Protein AF-A0A1V5WUS9-F1 (afdb_monomer)

pLDDT: mean 89.83, std 10.03, range [51.62, 96.25]

Radius of gyration: 12.95 Å; Cα contacts (8 Å, |Δi|>4): 71; chains: 1; bounding box: 39×22×26 Å

Mean predicted aligned error: 4.69 Å

Secondary structure (DSSP, 8-state):
-EE-TTT--EE-SGGGBGGG-TT-SSBTTTB-TTSPBPPHHHHHHHHHHHHHHHHHHHHTT-

Sequence (62 aa):
MKYCIACGMPMTKKEDFAKGDENSDFCLFCVDEKGEVRSGEEIFEGGVNFFYESIRRRQDIS

Structure (mmCIF, N/CA/C/O backbone):
data_AF-A0A1V5WUS9-F1
#
_entry.id   AF-A0A1V5WUS9-F1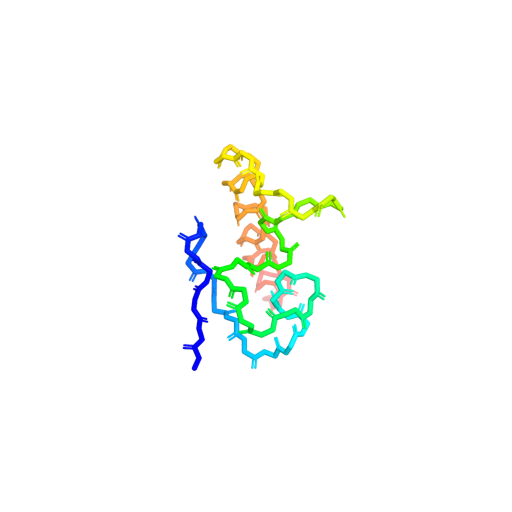
#
loop_
_atom_site.group_PDB
_atom_site.id
_atom_site.type_symbol
_atom_site.label_atom_id
_atom_site.label_alt_id
_atom_site.label_comp_id
_atom_site.label_asym_id
_atom_site.label_entity_id
_atom_site.label_seq_id
_atom_site.pdbx_PDB_ins_code
_atom_site.Cartn_x
_atom_site.Cartn_y
_atom_site.Cartn_z
_atom_site.occupancy
_atom_site.B_iso_or_equiv
_atom_site.auth_seq_id
_atom_site.auth_comp_id
_atom_site.auth_asym_id
_atom_site.auth_atom_id
_atom_site.pdbx_PDB_model_num
ATOM 1 N N . MET A 1 1 ? -8.594 -8.776 8.260 1.00 76.25 1 MET A N 1
ATOM 2 C CA . MET A 1 1 ? -7.373 -8.239 7.628 1.00 76.25 1 MET A CA 1
ATOM 3 C C . MET A 1 1 ? -7.635 -8.131 6.143 1.00 76.25 1 MET A C 1
ATOM 5 O O . MET A 1 1 ? -8.065 -9.121 5.561 1.00 76.25 1 MET A O 1
ATOM 9 N N . LYS A 1 2 ? -7.460 -6.940 5.571 1.00 94.00 2 LYS A N 1
ATOM 10 C CA . LYS A 1 2 ? -7.630 -6.704 4.134 1.00 94.00 2 LYS A CA 1
ATOM 11 C C . LYS A 1 2 ? -6.246 -6.639 3.491 1.00 94.00 2 LYS A C 1
ATOM 13 O O . LYS A 1 2 ? -5.274 -6.334 4.176 1.00 94.00 2 LYS A O 1
ATOM 18 N N . TYR A 1 3 ? -6.149 -6.945 2.207 1.00 9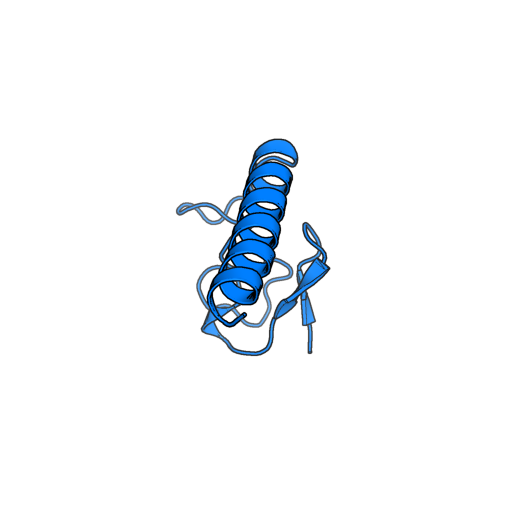6.19 3 TYR A N 1
ATOM 19 C CA . TYR A 1 3 ? -4.910 -6.805 1.447 1.00 96.19 3 TYR A CA 1
ATOM 20 C C . TYR A 1 3 ? -5.127 -5.775 0.349 1.00 96.19 3 TYR A C 1
ATOM 22 O O . TYR A 1 3 ? -6.204 -5.735 -0.243 1.00 96.19 3 TYR A O 1
ATOM 30 N N . CYS A 1 4 ? -4.122 -4.939 0.099 1.00 95.94 4 CYS A N 1
ATOM 31 C CA . CYS A 1 4 ? -4.160 -3.994 -1.010 1.00 95.94 4 CYS A CA 1
ATOM 32 C C . CYS A 1 4 ? -4.244 -4.766 -2.332 1.00 95.94 4 CYS A C 1
ATOM 34 O O . CYS A 1 4 ? -3.388 -5.613 -2.594 1.00 95.94 4 CYS A O 1
ATOM 36 N N . ILE A 1 5 ? -5.228 -4.456 -3.180 1.00 95.88 5 ILE A N 1
ATOM 37 C CA . ILE A 1 5 ? -5.417 -5.157 -4.462 1.00 95.88 5 ILE A CA 1
ATOM 38 C C . ILE A 1 5 ? -4.242 -4.911 -5.425 1.00 95.88 5 ILE A C 1
ATOM 40 O O . ILE A 1 5 ? -3.916 -5.788 -6.219 1.00 95.88 5 ILE A O 1
ATOM 44 N N . ALA A 1 6 ? -3.569 -3.759 -5.336 1.00 95.25 6 ALA A N 1
ATOM 45 C CA . ALA A 1 6 ? -2.486 -3.412 -6.257 1.00 95.25 6 ALA A CA 1
ATOM 46 C C . ALA A 1 6 ? -1.130 -4.052 -5.907 1.00 95.25 6 ALA A C 1
ATOM 48 O O . ALA A 1 6 ? -0.399 -4.460 -6.804 1.00 95.25 6 ALA A O 1
ATOM 49 N N . CYS A 1 7 ? -0.775 -4.136 -4.621 1.00 94.50 7 CYS A N 1
ATOM 50 C CA . CYS A 1 7 ? 0.559 -4.585 -4.193 1.00 94.50 7 CYS A CA 1
ATOM 51 C C . CYS A 1 7 ? 0.556 -5.799 -3.255 1.00 94.50 7 CYS A C 1
ATOM 53 O O . CYS A 1 7 ? 1.621 -6.271 -2.863 1.00 94.50 7 CYS A O 1
ATOM 55 N N . GLY A 1 8 ? -0.616 -6.289 -2.843 1.00 92.88 8 GLY A N 1
ATOM 56 C CA . GLY A 1 8 ? -0.743 -7.429 -1.934 1.00 92.88 8 GLY A CA 1
ATOM 57 C C . GLY A 1 8 ? -0.305 -7.157 -0.491 1.00 92.88 8 GLY A C 1
ATOM 58 O O . GLY A 1 8 ? -0.304 -8.079 0.321 1.00 92.88 8 GLY A O 1
ATOM 59 N N . MET A 1 9 ? 0.053 -5.917 -0.138 1.00 93.06 9 MET A N 1
ATOM 60 C CA . MET A 1 9 ? 0.444 -5.567 1.230 1.00 93.06 9 MET A CA 1
ATOM 61 C C . MET A 1 9 ? -0.743 -5.707 2.197 1.00 93.06 9 MET A C 1
ATOM 63 O O . MET A 1 9 ? -1.850 -5.261 1.870 1.00 93.06 9 MET A O 1
ATOM 67 N N . PRO A 1 10 ? -0.542 -6.293 3.391 1.00 94.75 10 PRO A N 1
ATOM 68 C CA . PRO A 1 10 ? -1.583 -6.385 4.406 1.00 94.75 10 PRO A CA 1
ATOM 69 C C . PRO A 1 10 ? -1.910 -5.000 4.980 1.00 94.75 10 PRO A C 1
ATOM 71 O O . PRO A 1 10 ? -1.014 -4.236 5.327 1.00 94.75 10 PRO A O 1
ATOM 74 N N . MET A 1 11 ? -3.201 -4.701 5.110 1.00 95.44 11 MET A N 1
ATOM 75 C CA . MET A 1 11 ? -3.739 -3.493 5.738 1.00 95.44 11 MET A CA 1
ATOM 76 C C . MET A 1 11 ? -4.421 -3.900 7.048 1.00 95.44 11 MET A C 1
ATOM 78 O O . MET A 1 11 ? -5.409 -4.649 7.054 1.00 95.44 11 MET A O 1
ATOM 82 N N . THR A 1 12 ? -3.837 -3.476 8.168 1.00 94.31 12 THR A N 1
ATOM 83 C CA . THR A 1 12 ? -4.167 -3.957 9.522 1.00 94.31 12 THR A CA 1
ATOM 84 C C . THR A 1 12 ? -4.693 -2.867 10.444 1.00 94.31 12 THR A C 1
ATOM 86 O O . THR A 1 12 ? -5.493 -3.166 11.328 1.00 94.31 12 THR A O 1
ATOM 89 N N . LYS A 1 13 ? -4.276 -1.620 10.226 1.00 95.06 13 LYS A N 1
ATOM 90 C CA . LYS A 1 13 ? -4.726 -0.432 10.957 1.00 95.06 13 LYS A CA 1
ATOM 91 C C . LYS A 1 13 ? -5.318 0.575 9.981 1.00 95.06 13 LYS A C 1
ATOM 93 O O . LYS A 1 13 ? -4.972 0.558 8.802 1.00 95.06 13 LYS A O 1
ATOM 98 N N . LYS A 1 14 ? -6.181 1.464 10.470 1.00 94.38 14 LYS A N 1
ATOM 99 C CA . LYS A 1 14 ? -6.858 2.485 9.659 1.00 94.38 14 LYS A CA 1
ATOM 100 C C . LYS A 1 14 ? -5.881 3.298 8.809 1.00 94.38 14 LYS A C 1
ATOM 102 O O . LYS A 1 14 ? -6.167 3.600 7.658 1.00 94.38 14 LYS A O 1
ATOM 107 N N . GLU A 1 15 ? -4.707 3.598 9.351 1.00 94.81 15 GLU A N 1
ATOM 108 C CA . GLU A 1 15 ? -3.675 4.382 8.676 1.00 94.81 15 GLU A CA 1
ATOM 109 C C . GLU A 1 15 ? -3.068 3.653 7.474 1.00 94.81 15 GLU A C 1
ATOM 111 O O . GLU A 1 15 ? -2.505 4.315 6.612 1.00 94.81 15 GLU A O 1
ATOM 116 N N . ASP A 1 16 ? -3.185 2.323 7.393 1.00 94.31 16 ASP A N 1
ATOM 117 C CA . ASP A 1 16 ? -2.688 1.551 6.251 1.00 94.31 16 ASP A CA 1
ATOM 118 C C . ASP A 1 16 ? -3.544 1.774 4.996 1.00 94.31 16 ASP A C 1
ATOM 120 O O . ASP A 1 16 ? -3.047 1.631 3.877 1.00 94.31 16 ASP A O 1
ATOM 124 N N . PHE A 1 17 ? -4.823 2.115 5.171 1.00 95.75 17 PHE A N 1
ATOM 125 C CA . PHE A 1 17 ? -5.780 2.274 4.084 1.00 95.75 17 PHE A CA 1
ATOM 126 C C . PHE A 1 17 ? -5.642 3.640 3.411 1.00 95.75 17 PHE A C 1
ATOM 128 O O . PHE A 1 17 ? -5.300 4.641 4.046 1.00 95.75 17 PHE A O 1
ATOM 135 N N . ALA A 1 18 ? -5.944 3.697 2.112 1.00 94.81 18 ALA A N 1
ATOM 136 C CA . ALA A 1 18 ? -5.944 4.941 1.349 1.00 94.81 18 ALA A CA 1
ATOM 137 C C . ALA A 1 18 ? -6.741 6.033 2.079 1.00 94.81 18 ALA A C 1
ATOM 139 O O . ALA A 1 18 ? -7.923 5.860 2.375 1.00 94.81 18 ALA A O 1
ATOM 140 N N . LYS A 1 19 ? -6.074 7.154 2.387 1.00 90.69 19 LYS A N 1
ATOM 141 C CA . LYS A 1 19 ? -6.652 8.307 3.103 1.00 90.69 19 LYS A CA 1
ATOM 142 C C . LYS A 1 19 ? -7.331 7.959 4.442 1.00 90.69 19 LYS A C 1
ATOM 144 O O . LYS A 1 19 ? -8.164 8.722 4.924 1.00 90.69 19 LYS A O 1
ATOM 149 N N . GLY A 1 20 ? -6.974 6.833 5.060 1.00 91.12 20 GLY A N 1
ATOM 150 C CA . GLY 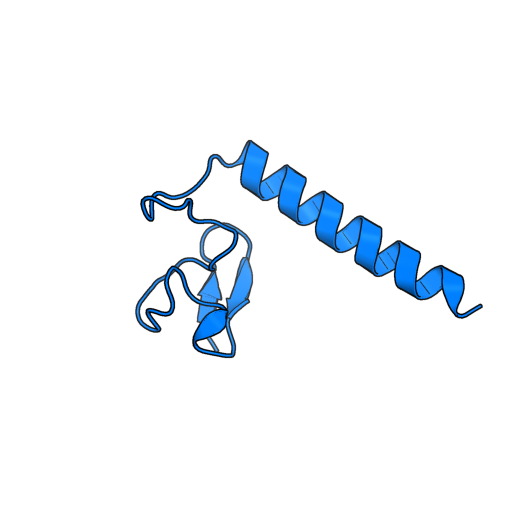A 1 20 ? -7.595 6.370 6.297 1.00 91.12 20 GLY A CA 1
ATOM 151 C C . GLY A 1 20 ? -9.020 5.828 6.135 1.00 91.12 20 GLY A C 1
ATOM 152 O O . GLY A 1 20 ? -9.745 5.763 7.127 1.00 91.12 20 GLY A O 1
ATOM 153 N N . ASP A 1 21 ? -9.450 5.483 4.919 1.00 92.62 21 ASP A N 1
ATOM 154 C CA . ASP A 1 21 ? -10.756 4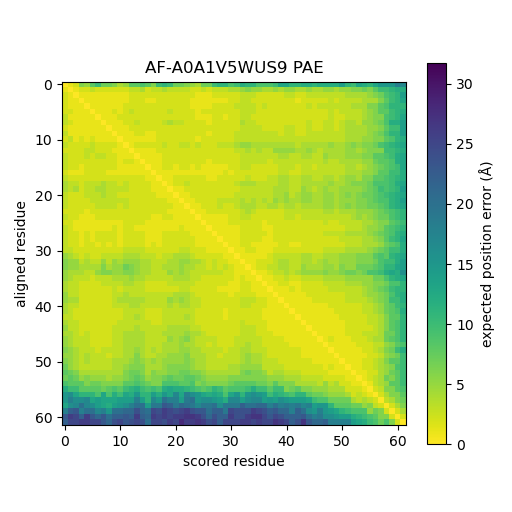.869 4.666 1.00 92.62 21 ASP A CA 1
ATOM 155 C C . ASP A 1 21 ? -10.664 3.339 4.719 1.00 92.62 21 ASP A C 1
ATOM 157 O O . ASP A 1 21 ? -10.188 2.704 3.781 1.00 92.62 21 ASP A O 1
ATOM 161 N N . GLU A 1 22 ? -11.168 2.733 5.797 1.00 93.06 22 GLU A N 1
ATOM 162 C CA . GLU A 1 22 ? -11.157 1.274 5.998 1.00 93.06 22 GLU A CA 1
ATOM 163 C C . GLU A 1 22 ? -11.960 0.496 4.939 1.00 93.06 22 GLU A C 1
ATOM 165 O O . GLU A 1 22 ? -11.788 -0.718 4.797 1.00 93.06 22 GLU A O 1
ATOM 170 N N . ASN A 1 23 ? -12.809 1.172 4.157 1.00 93.06 23 ASN A N 1
ATOM 171 C CA . ASN A 1 23 ? -13.513 0.551 3.036 1.00 93.06 23 ASN A CA 1
ATOM 172 C C . ASN A 1 23 ? -12.656 0.473 1.768 1.00 93.06 23 ASN A C 1
ATOM 174 O O . ASN A 1 23 ? -12.968 -0.326 0.884 1.00 93.06 23 ASN A O 1
ATOM 178 N N . SER A 1 24 ? -11.558 1.228 1.684 1.00 93.31 24 SER A N 1
ATOM 179 C CA . SER A 1 24 ? -10.684 1.246 0.513 1.00 93.31 24 SER A CA 1
ATOM 180 C C . SER A 1 24 ? -10.063 -0.123 0.232 1.00 93.31 24 SER A C 1
ATOM 182 O O . SER A 1 24 ? -9.694 -0.877 1.137 1.00 93.31 24 SER A O 1
ATOM 184 N N . ASP A 1 25 ? -9.947 -0.462 -1.047 1.00 95.75 25 ASP A N 1
ATOM 185 C CA . ASP A 1 25 ? -9.243 -1.652 -1.535 1.00 95.75 25 ASP A CA 1
ATOM 186 C C . ASP A 1 25 ? -7.730 -1.428 -1.714 1.00 95.75 25 ASP A C 1
ATOM 188 O O . ASP A 1 25 ? -6.987 -2.369 -2.004 1.00 95.75 25 ASP A O 1
ATOM 192 N N . PHE A 1 26 ? -7.262 -0.192 -1.516 1.00 96.25 26 PHE A N 1
ATOM 193 C CA . PHE A 1 26 ? -5.878 0.221 -1.731 1.00 96.25 26 PHE A CA 1
ATOM 194 C C . PHE A 1 26 ? -5.239 0.753 -0.449 1.00 96.25 26 PHE A C 1
ATOM 196 O O . PHE A 1 26 ? -5.896 1.398 0.372 1.00 96.25 26 PHE A O 1
ATOM 203 N N . CY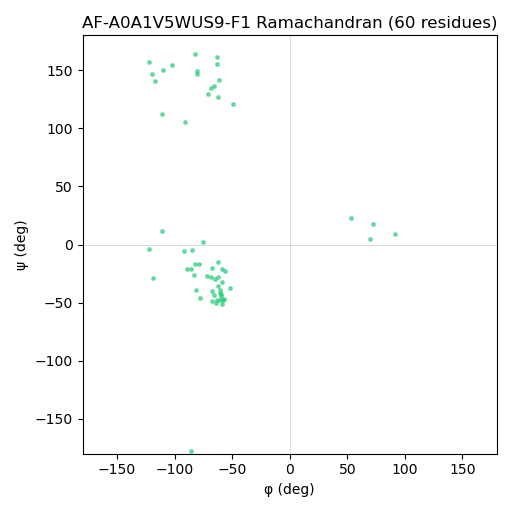S A 1 27 ? -3.932 0.523 -0.302 1.00 95.81 27 CYS A N 1
ATOM 204 C CA . CYS A 1 27 ? -3.158 1.079 0.803 1.00 95.81 27 CYS A CA 1
ATOM 205 C C . CYS A 1 27 ? -2.718 2.521 0.529 1.00 95.81 27 CYS A C 1
ATOM 207 O O . CYS A 1 27 ? -2.673 2.962 -0.622 1.00 95.81 27 CYS A O 1
ATOM 209 N N . LEU A 1 28 ? -2.298 3.225 1.583 1.00 94.88 28 LEU A N 1
ATOM 210 C CA . LEU A 1 28 ? -1.821 4.612 1.517 1.00 94.88 28 LEU A CA 1
ATOM 211 C C . LEU A 1 28 ? -0.642 4.828 0.544 1.00 94.88 28 LEU A C 1
ATOM 213 O O . LEU A 1 28 ? -0.428 5.9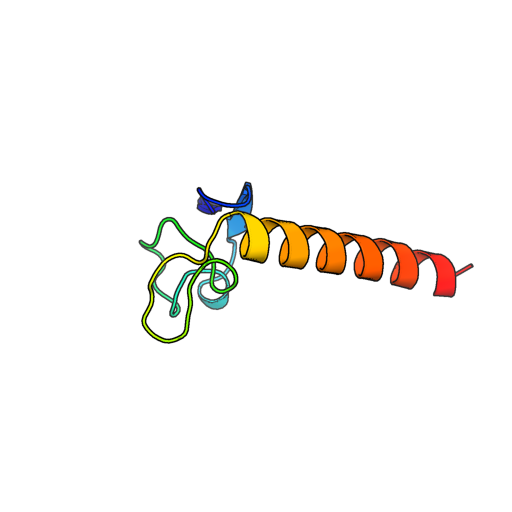42 0.084 1.00 94.88 28 LEU A O 1
ATOM 217 N N . PHE A 1 29 ? 0.126 3.776 0.236 1.00 94.88 29 PHE A N 1
ATOM 218 C CA . PHE A 1 29 ? 1.318 3.850 -0.616 1.00 94.88 29 PHE A CA 1
ATOM 219 C C . PHE A 1 29 ? 1.012 3.640 -2.101 1.00 94.88 29 PHE A C 1
ATOM 221 O O . PHE A 1 29 ? 1.815 4.020 -2.950 1.00 94.88 29 PHE A O 1
ATOM 228 N N . CYS A 1 30 ? -0.123 3.011 -2.414 1.00 96.06 30 CYS A N 1
ATOM 229 C CA . CYS A 1 30 ? -0.553 2.761 -3.790 1.00 96.06 30 CYS A CA 1
ATOM 230 C C . CYS A 1 30 ? -1.448 3.871 -4.337 1.00 96.06 30 CYS A C 1
ATOM 232 O O . CYS A 1 30 ? -1.776 3.833 -5.517 1.00 96.06 30 CYS A O 1
ATOM 234 N N . VAL A 1 31 ? -1.831 4.842 -3.506 1.00 95.12 31 VAL A N 1
ATOM 235 C CA . VAL A 1 31 ? -2.595 6.018 -3.922 1.00 95.12 31 VAL A CA 1
ATOM 236 C C . VAL A 1 31 ? -1.740 7.281 -3.854 1.00 95.12 31 VAL A C 1
ATOM 238 O O . VAL A 1 31 ? -0.802 7.386 -3.060 1.00 95.12 31 VAL A O 1
ATOM 241 N N . ASP A 1 32 ? -2.033 8.244 -4.715 1.00 90.88 32 ASP A N 1
ATOM 242 C CA . ASP A 1 32 ? -1.448 9.579 -4.665 1.00 90.88 32 ASP A CA 1
ATOM 243 C C . ASP A 1 32 ? -2.223 10.515 -3.711 1.00 90.88 32 ASP A C 1
ATOM 245 O O . ASP A 1 32 ? -3.193 10.128 -3.051 1.00 90.88 32 ASP A O 1
ATOM 249 N N . GLU A 1 33 ? -1.797 11.777 -3.626 1.00 87.75 33 GLU A N 1
ATOM 250 C CA . GLU A 1 33 ? -2.459 12.797 -2.798 1.00 87.75 33 GLU A CA 1
ATOM 251 C C . GLU A 1 33 ? -3.902 13.082 -3.248 1.00 87.75 33 GLU A C 1
ATOM 253 O O . GLU A 1 33 ? -4.768 13.441 -2.443 1.00 87.75 33 GLU A O 1
ATOM 258 N N . LYS A 1 34 ? -4.190 12.878 -4.537 1.00 88.38 34 LYS A N 1
ATOM 259 C CA . LYS A 1 34 ? -5.528 13.022 -5.113 1.00 88.38 34 LYS A CA 1
ATOM 260 C C . LYS A 1 34 ? -6.401 11.806 -4.811 1.00 88.38 34 LYS A C 1
ATOM 262 O O . LYS A 1 34 ? -7.620 11.951 -4.752 1.00 88.38 34 LYS A O 1
ATOM 267 N N . GLY A 1 35 ? -5.812 10.681 -4.414 1.00 87.12 35 GLY A N 1
ATOM 268 C CA . GLY A 1 35 ? -6.484 9.414 -4.132 1.00 87.12 35 GLY A CA 1
ATOM 269 C C . GLY A 1 35 ? -6.569 8.493 -5.343 1.00 87.12 35 GLY A C 1
ATOM 270 O O . GLY A 1 35 ? -7.255 7.479 -5.263 1.00 87.12 35 GLY A O 1
ATOM 271 N N . GLU A 1 36 ? -5.887 8.838 -6.431 1.00 92.81 36 GLU A N 1
ATOM 272 C CA . GLU A 1 36 ? -5.788 8.008 -7.622 1.00 92.81 36 GLU A CA 1
ATOM 273 C C . GLU A 1 36 ? -4.731 6.928 -7.413 1.00 92.81 36 GLU A C 1
ATOM 275 O O . GLU A 1 36 ? -3.724 7.138 -6.729 1.00 92.81 36 GLU A O 1
ATOM 280 N N . VAL A 1 37 ? -4.958 5.755 -8.001 1.00 94.62 37 VAL A N 1
ATOM 281 C CA . VAL A 1 37 ? -4.004 4.647 -7.922 1.00 94.62 37 VAL A CA 1
ATOM 282 C C . VAL A 1 37 ? -2.781 4.984 -8.773 1.00 94.62 37 VAL A C 1
ATOM 284 O O . VAL A 1 37 ? -2.908 5.364 -9.937 1.00 94.62 37 VAL A O 1
ATOM 287 N N . ARG A 1 38 ? -1.593 4.837 -8.187 1.00 95.31 38 ARG A N 1
ATOM 288 C CA . ARG A 1 38 ? -0.311 5.034 -8.875 1.00 95.31 38 ARG A CA 1
ATOM 289 C C . ARG A 1 38 ? -0.127 4.019 -10.000 1.00 95.31 38 ARG A C 1
ATOM 291 O O . ARG A 1 38 ? -0.761 2.962 -10.020 1.00 95.31 38 ARG A O 1
ATOM 298 N N . SER A 1 39 ? 0.772 4.318 -10.929 1.00 95.88 39 SER A N 1
ATOM 299 C 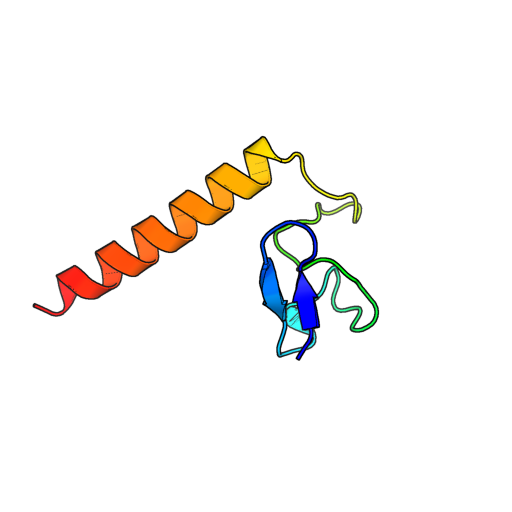CA . SER A 1 39 ? 1.107 3.374 -11.993 1.00 95.88 39 SER A CA 1
ATOM 300 C C . SER A 1 39 ? 1.733 2.091 -11.432 1.00 95.88 39 SER A C 1
ATOM 302 O O . SER A 1 39 ? 2.331 2.075 -10.354 1.00 95.88 39 SER A O 1
ATOM 304 N N . GLY A 1 40 ? 1.618 0.994 -12.185 1.00 94.25 40 GLY A N 1
ATOM 305 C CA . GLY A 1 40 ? 2.220 -0.282 -11.788 1.00 94.25 40 GLY A CA 1
ATOM 306 C C . GLY A 1 40 ? 3.739 -0.198 -11.596 1.00 94.25 40 GLY A C 1
ATOM 307 O O . GLY A 1 40 ? 4.273 -0.867 -10.716 1.00 94.25 40 GLY A O 1
ATOM 308 N N . GLU A 1 41 ? 4.416 0.653 -12.370 1.00 95.81 41 GLU A N 1
ATOM 309 C CA . GLU A 1 41 ? 5.861 0.885 -12.281 1.00 95.81 41 GLU A CA 1
ATOM 310 C C . GLU A 1 41 ? 6.237 1.580 -10.964 1.00 95.81 41 GLU A C 1
ATOM 312 O O . GLU A 1 41 ? 7.056 1.055 -10.213 1.00 95.81 41 GLU A O 1
ATOM 317 N N . GLU A 1 42 ? 5.542 2.661 -10.593 1.00 95.25 42 GLU A N 1
ATOM 318 C CA . GLU A 1 42 ? 5.753 3.349 -9.307 1.00 95.25 42 GLU A CA 1
ATOM 319 C C . GLU A 1 42 ? 5.474 2.436 -8.102 1.00 95.25 42 GLU A C 1
ATOM 321 O O . GLU A 1 42 ? 6.183 2.474 -7.091 1.00 95.25 42 GLU A O 1
ATOM 326 N N . ILE A 1 43 ? 4.432 1.601 -8.193 1.00 95.50 43 ILE A N 1
ATOM 327 C CA . ILE A 1 43 ? 4.086 0.634 -7.143 1.00 95.50 43 ILE A CA 1
ATOM 328 C C . ILE A 1 43 ? 5.180 -0.432 -7.017 1.00 95.50 43 ILE A C 1
ATOM 330 O O . ILE A 1 43 ? 5.573 -0.782 -5.900 1.00 95.50 43 ILE A O 1
ATOM 334 N N . PHE A 1 44 ? 5.687 -0.934 -8.144 1.00 94.50 44 PHE A N 1
ATOM 335 C CA . PHE A 1 44 ? 6.754 -1.927 -8.173 1.00 94.50 44 PHE A CA 1
ATOM 336 C C . PHE A 1 44 ? 8.054 -1.375 -7.580 1.00 94.50 44 PHE A C 1
ATOM 338 O O . PHE A 1 44 ? 8.617 -1.989 -6.673 1.00 94.50 44 PHE A O 1
ATOM 345 N N . GLU A 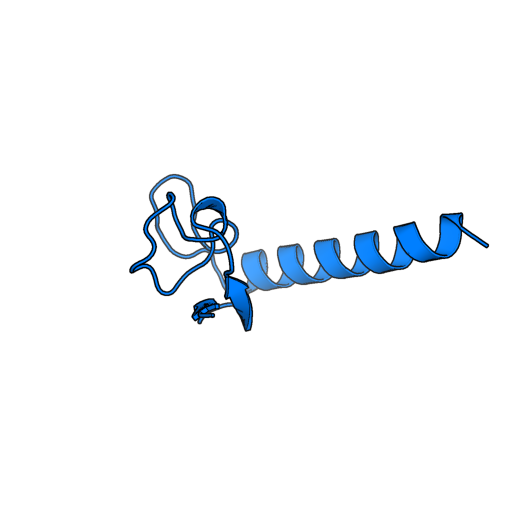1 45 ? 8.496 -0.197 -8.021 1.00 95.06 45 GLU A N 1
ATOM 346 C CA . GLU A 1 45 ? 9.704 0.459 -7.512 1.00 95.06 45 GLU A CA 1
ATOM 347 C C . GLU A 1 45 ? 9.617 0.733 -6.007 1.00 95.06 45 GLU A C 1
ATOM 349 O O . GLU A 1 45 ? 10.550 0.433 -5.256 1.00 95.06 45 GLU A O 1
ATOM 354 N N . GLY A 1 46 ? 8.472 1.238 -5.534 1.00 92.00 46 GLY A N 1
ATOM 355 C CA . GLY A 1 46 ? 8.223 1.444 -4.108 1.00 92.00 46 GLY A CA 1
ATOM 356 C C . GLY A 1 46 ? 8.305 0.144 -3.301 1.00 92.00 46 GLY A C 1
ATOM 357 O O . GLY A 1 46 ? 8.920 0.112 -2.231 1.00 92.00 46 GLY A O 1
ATOM 358 N N . GLY A 1 47 ? 7.739 -0.944 -3.831 1.00 92.06 47 GLY A N 1
ATOM 359 C CA . GLY A 1 47 ? 7.812 -2.274 -3.227 1.00 92.06 47 GLY A CA 1
ATOM 360 C C . GLY A 1 47 ? 9.244 -2.810 -3.149 1.00 92.06 47 GLY A C 1
ATOM 361 O O . GLY A 1 47 ? 9.679 -3.246 -2.081 1.00 92.06 47 GLY A O 1
ATOM 362 N N . VAL A 1 48 ? 10.002 -2.729 -4.247 1.00 92.38 48 VAL A N 1
ATOM 363 C CA . VAL A 1 48 ? 11.416 -3.141 -4.297 1.00 92.38 48 VAL A CA 1
ATOM 364 C C . VAL A 1 48 ? 12.241 -2.368 -3.271 1.00 92.38 48 VAL A C 1
ATOM 366 O O . VAL A 1 48 ? 12.962 -2.986 -2.487 1.00 92.38 48 VAL A O 1
ATOM 369 N N . ASN A 1 49 ? 12.083 -1.044 -3.208 1.00 91.44 49 ASN A N 1
ATOM 370 C CA . ASN A 1 49 ? 12.792 -0.202 -2.243 1.00 91.44 49 ASN A CA 1
ATOM 371 C C . ASN A 1 49 ? 12.460 -0.578 -0.794 1.00 91.44 49 ASN A C 1
ATOM 373 O O . ASN A 1 49 ? 13.358 -0.675 0.045 1.00 91.44 49 ASN A O 1
ATOM 377 N N . PHE A 1 50 ? 11.188 -0.855 -0.494 1.00 89.94 50 PHE A N 1
ATOM 378 C CA . PHE A 1 50 ? 10.777 -1.303 0.835 1.00 89.94 50 PHE A CA 1
ATOM 379 C C . PHE A 1 50 ? 11.453 -2.621 1.235 1.00 89.94 50 PHE A C 1
ATOM 381 O O . PHE A 1 50 ? 11.989 -2.736 2.343 1.00 89.94 50 PHE A O 1
ATOM 388 N N . PHE A 1 51 ? 11.454 -3.621 0.348 1.00 88.38 51 PHE A N 1
ATOM 389 C CA . PHE A 1 51 ? 12.091 -4.908 0.632 1.00 88.38 51 PHE A CA 1
ATOM 390 C C . PHE A 1 51 ? 13.609 -4.790 0.730 1.00 88.38 51 PHE A C 1
ATOM 392 O O . PHE A 1 51 ? 14.196 -5.390 1.632 1.00 88.38 51 PHE A O 1
ATOM 399 N N . TYR A 1 52 ? 14.233 -3.989 -0.132 1.00 90.94 52 TYR A N 1
ATOM 400 C CA . TYR A 1 52 ? 15.666 -3.724 -0.094 1.00 90.94 52 TYR A CA 1
ATOM 401 C C . TYR A 1 52 ? 16.093 -3.122 1.252 1.00 90.94 52 TYR A C 1
ATOM 403 O O . TYR A 1 52 ? 16.948 -3.686 1.937 1.00 90.94 52 TYR A O 1
ATOM 411 N N . GLU A 1 53 ? 15.428 -2.056 1.709 1.00 89.94 53 GLU A N 1
ATOM 412 C CA . GLU A 1 53 ? 15.691 -1.463 3.028 1.00 89.94 53 GLU A CA 1
ATOM 413 C C . GLU A 1 53 ? 15.396 -2.442 4.175 1.00 89.94 53 GLU A C 1
ATOM 415 O O . GLU A 1 53 ? 16.121 -2.485 5.171 1.00 89.94 53 GLU A O 1
ATOM 420 N N . SER A 1 54 ? 14.365 -3.280 4.037 1.00 86.88 54 SER A N 1
ATOM 421 C CA . SER A 1 54 ? 14.020 -4.301 5.037 1.00 86.88 54 SER A CA 1
ATOM 422 C C . SER A 1 54 ? 15.050 -5.433 5.131 1.00 86.88 54 SER A C 1
ATOM 424 O O . SER A 1 54 ? 15.173 -6.073 6.179 1.00 86.88 54 SER A O 1
ATOM 426 N N . ILE A 1 55 ? 15.771 -5.727 4.046 1.00 86.50 55 ILE A N 1
ATOM 427 C CA . ILE A 1 55 ? 16.902 -6.664 4.038 1.00 86.50 55 ILE A CA 1
ATOM 428 C C . ILE A 1 55 ? 18.137 -5.982 4.628 1.00 86.50 55 ILE A C 1
ATOM 430 O O . ILE A 1 55 ? 18.775 -6.555 5.509 1.00 86.50 55 ILE A O 1
ATOM 434 N N . ARG A 1 56 ? 18.431 -4.743 4.216 1.00 82.81 56 ARG A N 1
ATOM 435 C CA . ARG A 1 56 ? 19.576 -3.968 4.715 1.00 82.81 56 ARG A CA 1
ATOM 436 C C . ARG A 1 56 ? 19.539 -3.801 6.236 1.00 82.81 56 ARG A C 1
ATOM 438 O O . ARG A 1 56 ? 20.506 -4.132 6.910 1.00 82.81 56 ARG A O 1
ATOM 445 N N . ARG A 1 57 ? 18.383 -3.429 6.800 1.00 76.88 57 ARG A N 1
ATOM 446 C CA . ARG A 1 57 ? 18.186 -3.316 8.261 1.00 76.88 57 ARG A CA 1
ATOM 447 C C . ARG A 1 57 ? 18.431 -4.614 9.033 1.00 76.88 57 ARG A C 1
ATOM 449 O O . ARG A 1 57 ? 18.654 -4.557 10.236 1.00 76.88 57 ARG A O 1
ATOM 456 N N . ARG A 1 58 ? 18.362 -5.778 8.378 1.00 67.94 58 ARG A N 1
ATOM 457 C CA . ARG A 1 58 ? 18.669 -7.074 9.002 1.00 67.94 58 ARG A CA 1
ATOM 458 C C . ARG A 1 58 ? 20.159 -7.415 8.972 1.00 67.94 58 ARG A C 1
ATOM 460 O O . ARG A 1 58 ? 20.580 -8.226 9.786 1.00 67.94 58 ARG A O 1
ATOM 467 N N . GLN A 1 59 ? 20.942 -6.814 8.076 1.00 60.53 59 GLN A N 1
ATOM 468 C CA . GLN A 1 59 ? 22.392 -7.026 8.001 1.00 60.53 59 GLN A CA 1
ATOM 469 C C . GLN A 1 59 ? 23.172 -6.156 8.996 1.00 60.53 59 GLN A C 1
ATOM 471 O O . GLN A 1 59 ? 24.217 -6.586 9.465 1.00 60.53 59 GLN A O 1
ATOM 476 N N . ASP A 1 60 ? 22.626 -5.007 9.403 1.00 57.88 60 ASP A N 1
ATOM 477 C CA . ASP A 1 60 ? 23.238 -4.116 10.407 1.00 57.88 60 ASP A CA 1
ATOM 478 C C . ASP A 1 60 ? 23.108 -4.637 11.867 1.00 57.88 60 ASP A C 1
ATOM 480 O O . ASP A 1 60 ? 23.518 -3.960 12.808 1.00 57.88 60 ASP A O 1
ATOM 484 N N . ILE A 1 61 ? 22.515 -5.825 12.073 1.00 58.34 61 ILE A N 1
ATOM 485 C CA . ILE A 1 61 ? 22.347 -6.498 13.384 1.00 58.34 61 ILE A CA 1
ATOM 486 C C . ILE A 1 61 ? 23.241 -7.765 13.475 1.00 58.34 61 ILE A C 1
ATOM 488 O O . ILE A 1 61 ? 23.085 -8.580 14.383 1.00 58.34 61 ILE A O 1
ATOM 492 N N . SER A 1 62 ? 24.182 -7.948 12.540 1.00 51.62 62 SER A N 1
ATOM 493 C CA . SER A 1 62 ? 25.142 -9.066 12.511 1.00 51.62 62 SER A CA 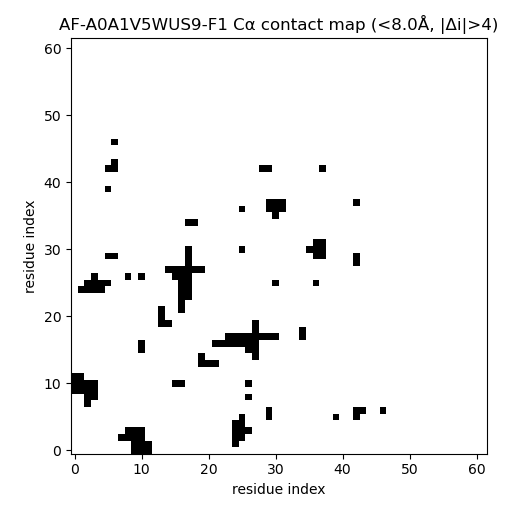1
ATOM 494 C C . SER A 1 62 ? 26.555 -8.651 12.896 1.00 51.62 62 SER A C 1
ATOM 496 O O . SER A 1 62 ? 26.955 -7.513 12.580 1.00 51.62 62 SER A O 1
#

Solvent-accessible surface area (backbone atoms only — not comparable to full-atom values): 3684 Å² total; per-residue (Å²): 128,50,53,16,75,88,76,63,49,79,34,83,53,52,75,38,17,34,93,51,34,78,85,50,59,39,27,44,84,44,31,50,97,89,64,49,72,57,54,73,64,60,45,49,53,53,50,52,52,52,52,50,53,60,52,51,67,60,57,78,77,109

Foldseek 3Di:
DAAQPLQRHDDDALQQACVSDPVHSHGVQQADPVRDGDDSVSSVVVVVVVVVVVVVVVVVVD